Protein AF-A0A974H2A3-F1 (afdb_monomer)

Secondary structure (DSSP, 8-state):
--EEEEE--------HHHHHHSTTHHHHS-EEEEEEEETTEEEEEEEE--TTEEEEEETTBSS-----S---TT-EEEEETHHHH-TT-S---TT---EEEEE-------------

Organism: Xenopus laevis (NCBI:txid8355)

Sequence (116 aa):
MSSIGCTYQELLSVSPHIAHWIPRLFCQNERVVLSGQWQFGFFSVTAVRATNVASIRIYGDQDLRTNCSRHMKGKYHDYSYTDQYGPEGLTLAKGQPLGEFNFGTKVKLAQGLSLR

Structure (mmCIF, N/CA/C/O backbone):
data_AF-A0A974H2A3-F1
#
_entry.id   AF-A0A974H2A3-F1
#
loop_
_atom_site.group_PDB
_atom_site.id
_atom_site.type_symbol
_atom_site.label_atom_id
_atom_site.label_alt_id
_atom_site.label_comp_id
_atom_site.label_asym_id
_atom_site.label_entity_id
_atom_site.label_seq_id
_atom_site.pdbx_PDB_ins_code
_atom_site.Cartn_x
_atom_site.Cartn_y
_atom_site.Cartn_z
_atom_site.occupancy
_atom_site.B_iso_or_equiv
_atom_site.auth_seq_id
_atom_site.auth_comp_id
_atom_site.auth_asym_id
_atom_site.auth_atom_id
_atom_site.pdbx_PDB_model_num
ATOM 1 N N . MET A 1 1 ? -7.592 3.034 9.512 1.00 84.88 1 MET A N 1
ATOM 2 C CA . MET A 1 1 ? -6.305 2.884 8.792 1.00 84.88 1 MET A CA 1
ATOM 3 C C . MET A 1 1 ? -5.320 3.811 9.464 1.00 84.88 1 MET A C 1
ATOM 5 O O . MET A 1 1 ? -5.512 5.015 9.417 1.00 84.88 1 MET A O 1
ATOM 9 N N . SER A 1 2 ? -4.335 3.262 10.166 1.00 87.94 2 SER A N 1
ATOM 10 C CA . SER A 1 2 ? -3.469 4.024 11.069 1.00 87.94 2 SER A CA 1
ATOM 11 C C . SER A 1 2 ? -2.222 4.567 10.387 1.00 87.94 2 SER A C 1
ATOM 13 O O . SER A 1 2 ? -1.753 5.628 10.770 1.00 87.94 2 SER A O 1
ATOM 15 N N . SER A 1 3 ? -1.687 3.873 9.382 1.00 90.75 3 SER A N 1
ATOM 16 C CA . SER A 1 3 ? -0.456 4.297 8.712 1.00 90.75 3 SER A CA 1
ATOM 17 C C . SER A 1 3 ? -0.343 3.773 7.286 1.00 90.75 3 SER A C 1
ATOM 19 O O . SER A 1 3 ? -0.982 2.781 6.911 1.00 90.75 3 SER A O 1
ATOM 21 N N . ILE A 1 4 ? 0.498 4.451 6.510 1.00 90.44 4 ILE A N 1
ATOM 22 C CA . ILE A 1 4 ? 0.908 4.083 5.162 1.00 90.44 4 ILE A CA 1
ATOM 23 C C . ILE A 1 4 ? 2.431 4.142 5.043 1.00 90.44 4 ILE A C 1
ATOM 25 O O . ILE A 1 4 ? 3.073 5.091 5.477 1.00 90.44 4 ILE A O 1
ATOM 29 N N . GLY A 1 5 ? 3.008 3.130 4.407 1.00 89.31 5 GLY A N 1
ATOM 30 C CA . GLY A 1 5 ? 4.415 3.081 4.041 1.00 89.31 5 GLY A CA 1
ATOM 31 C C . GLY A 1 5 ? 4.567 2.820 2.548 1.00 89.31 5 GLY A C 1
ATOM 32 O O . GLY A 1 5 ? 3.877 1.975 1.996 1.00 89.31 5 GLY A O 1
ATOM 33 N N . CYS A 1 6 ? 5.490 3.484 1.868 1.00 85.12 6 CYS A N 1
ATOM 34 C CA . CYS A 1 6 ? 5.844 3.209 0.484 1.00 85.12 6 CYS A CA 1
ATOM 35 C C . CYS A 1 6 ? 7.356 3.186 0.326 1.00 85.12 6 CYS A C 1
ATOM 37 O O . CYS A 1 6 ? 8.049 4.145 0.668 1.00 85.12 6 CYS A O 1
ATOM 39 N N . THR A 1 7 ? 7.874 2.098 -0.235 1.00 83.75 7 THR A N 1
ATOM 40 C CA . THR A 1 7 ? 9.300 1.954 -0.537 1.00 83.75 7 THR A CA 1
ATOM 41 C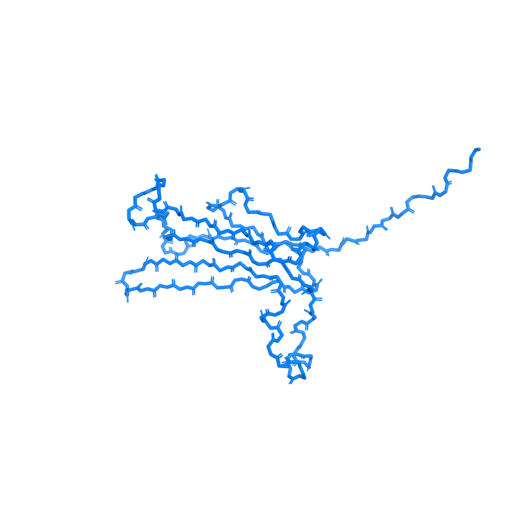 C . THR A 1 7 ? 9.526 2.102 -2.030 1.00 83.75 7 THR A C 1
ATOM 43 O O . THR A 1 7 ? 8.883 1.401 -2.810 1.00 83.75 7 THR A O 1
ATOM 46 N N . TYR A 1 8 ? 10.476 2.944 -2.431 1.00 75.56 8 TYR A N 1
ATOM 47 C CA . TYR A 1 8 ? 10.836 3.126 -3.837 1.00 75.56 8 TYR A CA 1
ATOM 48 C C . TYR A 1 8 ? 11.947 2.148 -4.223 1.00 75.56 8 TYR A C 1
ATOM 50 O O . TYR A 1 8 ? 13.043 2.192 -3.662 1.00 75.56 8 TYR A O 1
ATOM 58 N N . GLN A 1 9 ? 11.656 1.240 -5.153 1.00 71.69 9 GLN A N 1
ATOM 59 C CA . GLN A 1 9 ? 12.581 0.198 -5.601 1.00 71.69 9 GLN A CA 1
ATOM 60 C C . GLN A 1 9 ? 12.416 -0.066 -7.107 1.00 71.69 9 GLN A C 1
ATOM 62 O O . GLN A 1 9 ? 11.498 0.461 -7.739 1.00 71.69 9 GLN A O 1
ATOM 67 N N . GLU A 1 10 ? 13.318 -0.861 -7.687 1.00 68.31 10 GLU A N 1
ATOM 68 C CA . GLU A 1 10 ? 13.254 -1.245 -9.100 1.00 68.31 10 GLU A CA 1
ATOM 69 C C . GLU A 1 10 ? 12.058 -2.150 -9.400 1.00 68.31 10 GLU A C 1
ATOM 71 O O . GLU A 1 10 ? 11.588 -2.896 -8.551 1.00 68.31 10 GLU A O 1
ATOM 76 N N . LEU A 1 11 ? 11.533 -2.066 -10.622 1.00 66.75 11 LEU A N 1
ATOM 77 C CA . LEU A 1 11 ? 10.378 -2.859 -11.029 1.00 66.75 11 LEU A CA 1
ATOM 78 C C . LEU A 1 11 ? 10.842 -4.117 -11.738 1.00 66.75 11 LEU A C 1
ATOM 80 O O . LEU A 1 11 ? 11.284 -4.071 -12.886 1.00 66.75 11 LEU A O 1
ATOM 84 N N . LEU A 1 12 ? 10.652 -5.247 -11.080 1.00 63.59 12 LEU A N 1
ATOM 85 C CA . LEU A 1 12 ? 10.795 -6.554 -11.688 1.00 63.59 12 LEU A CA 1
ATOM 86 C C . LEU A 1 12 ? 9.421 -7.088 -12.111 1.00 63.59 12 LEU A C 1
ATOM 88 O O . LEU A 1 12 ? 8.382 -6.790 -11.511 1.00 63.59 12 LEU A O 1
ATOM 92 N N . SER A 1 13 ? 9.407 -7.875 -13.185 1.00 63.19 13 SER A N 1
ATOM 93 C CA . SER A 1 13 ? 8.178 -8.479 -13.699 1.00 63.19 13 SER A CA 1
ATOM 94 C C . SER A 1 13 ? 7.655 -9.553 -12.757 1.00 63.19 13 SER A C 1
ATOM 96 O O . SER A 1 13 ? 8.380 -10.468 -12.384 1.00 63.19 13 SER A O 1
ATOM 98 N N . VAL A 1 14 ? 6.366 -9.467 -12.429 1.00 61.69 14 VAL A N 1
ATOM 99 C CA . VAL A 1 14 ? 5.652 -10.424 -11.567 1.00 61.69 14 VAL A CA 1
ATOM 100 C C . VAL A 1 14 ? 5.033 -11.587 -12.344 1.00 61.69 14 VAL A C 1
ATOM 102 O O . VAL A 1 14 ? 4.136 -12.253 -11.833 1.00 61.69 14 VAL A O 1
ATOM 105 N N . SER A 1 15 ? 5.471 -11.841 -13.586 1.00 69.31 15 SER A N 1
ATOM 106 C CA . SER A 1 15 ? 4.983 -13.008 -14.334 1.00 69.31 15 SER A CA 1
ATOM 107 C C . SER A 1 15 ? 5.212 -14.296 -13.518 1.00 69.31 15 SER A C 1
ATOM 109 O O . SER A 1 15 ? 6.270 -14.411 -12.892 1.00 69.31 15 SER A O 1
ATOM 111 N N . PRO A 1 16 ? 4.278 -15.269 -13.520 1.00 64.62 16 PRO A N 1
ATOM 112 C CA . PRO A 1 16 ? 4.376 -16.469 -12.681 1.00 64.62 16 PRO A CA 1
ATOM 113 C C . PRO A 1 16 ? 5.698 -17.228 -12.848 1.00 64.62 16 PRO A C 1
ATOM 115 O O . PRO A 1 16 ? 6.258 -17.725 -11.875 1.00 64.62 16 PRO A O 1
ATOM 118 N N . HIS A 1 17 ? 6.235 -17.244 -14.072 1.00 65.19 17 HIS A N 1
ATOM 119 C CA . HIS A 1 17 ? 7.545 -17.814 -14.363 1.00 65.19 17 HIS A CA 1
ATOM 120 C C . HIS A 1 17 ? 8.662 -17.059 -13.625 1.00 65.19 17 HIS A C 1
ATOM 122 O O . HIS A 1 17 ? 9.418 -17.673 -12.887 1.00 65.19 17 HIS A O 1
ATOM 128 N N . ILE A 1 18 ? 8.741 -15.730 -13.735 1.00 62.88 18 ILE A N 1
ATOM 129 C CA . ILE A 1 18 ? 9.790 -14.922 -13.078 1.00 62.88 18 ILE A CA 1
ATOM 130 C C . ILE A 1 18 ? 9.650 -14.933 -11.546 1.00 62.88 18 ILE A C 1
ATOM 132 O O . ILE A 1 18 ? 10.654 -14.999 -10.837 1.00 62.88 18 ILE A O 1
ATOM 136 N N . ALA A 1 19 ? 8.418 -14.938 -11.028 1.00 64.50 19 ALA A N 1
ATOM 137 C CA . ALA A 1 19 ? 8.137 -15.014 -9.594 1.00 64.50 19 ALA A CA 1
ATOM 138 C C . ALA A 1 19 ? 8.648 -16.308 -8.939 1.00 64.50 19 ALA A C 1
ATOM 140 O O . ALA A 1 19 ? 8.977 -16.294 -7.755 1.00 64.50 19 ALA A O 1
ATOM 141 N N . HIS A 1 20 ? 8.754 -17.401 -9.702 1.00 64.94 20 HIS A N 1
ATOM 142 C CA . HIS A 1 20 ? 9.322 -18.661 -9.223 1.00 64.94 20 HIS A CA 1
ATOM 143 C C . HIS A 1 20 ? 10.859 -18.638 -9.161 1.00 64.94 20 HIS A C 1
ATOM 145 O O . HIS A 1 20 ? 11.451 -19.275 -8.295 1.00 64.94 20 HIS A O 1
ATOM 151 N N . TRP A 1 21 ? 11.506 -17.888 -10.059 1.00 62.09 21 TRP A N 1
ATOM 152 C CA . TRP A 1 21 ? 12.966 -17.866 -10.201 1.00 62.09 21 TRP A CA 1
ATOM 153 C C . TRP A 1 21 ? 13.668 -16.803 -9.349 1.00 62.09 21 TRP A C 1
ATOM 155 O O . TRP A 1 21 ? 14.842 -16.971 -9.025 1.00 62.09 21 TRP A O 1
ATOM 165 N N . ILE A 1 22 ? 12.981 -15.719 -8.974 1.00 63.69 22 ILE A N 1
ATOM 166 C CA . ILE A 1 22 ? 13.568 -14.629 -8.182 1.00 63.69 22 ILE A CA 1
ATOM 167 C C . ILE A 1 22 ? 13.053 -14.699 -6.735 1.00 63.69 22 ILE A C 1
ATOM 169 O O . ILE A 1 22 ? 11.954 -14.213 -6.442 1.00 63.69 22 ILE A O 1
ATOM 173 N N . PRO A 1 23 ? 13.834 -15.253 -5.788 1.00 58.03 23 PRO A N 1
ATOM 174 C CA . PRO A 1 23 ? 13.467 -15.200 -4.383 1.00 58.03 23 PRO A CA 1
ATOM 175 C C . PRO A 1 23 ? 13.345 -13.741 -3.921 1.00 58.03 23 PRO A C 1
ATOM 177 O O . PRO A 1 23 ? 14.224 -12.917 -4.169 1.00 58.03 23 PRO A O 1
ATOM 180 N N . ARG A 1 24 ? 12.254 -13.428 -3.207 1.00 60.19 24 ARG A N 1
ATOM 181 C CA . ARG A 1 24 ? 11.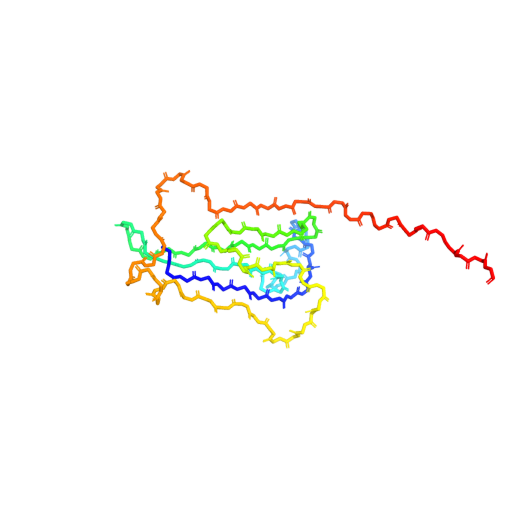921 -12.084 -2.684 1.00 60.19 24 ARG A CA 1
ATOM 182 C C . ARG A 1 24 ? 11.588 -11.026 -3.746 1.00 60.19 24 ARG A C 1
ATOM 184 O O . ARG A 1 24 ? 11.688 -9.838 -3.450 1.00 60.19 24 ARG A O 1
ATOM 191 N N . LEU A 1 25 ? 11.124 -11.429 -4.932 1.00 58.34 25 LEU A N 1
ATOM 192 C CA . LEU A 1 25 ? 10.663 -10.525 -5.997 1.00 58.34 25 LEU A CA 1
ATOM 193 C C . LEU A 1 25 ? 9.738 -9.398 -5.487 1.00 58.34 25 LEU A C 1
ATOM 195 O O . LEU A 1 25 ? 9.962 -8.223 -5.759 1.00 58.34 25 LEU A O 1
ATOM 199 N N . PHE A 1 26 ? 8.745 -9.739 -4.661 1.00 59.31 26 PHE A N 1
ATOM 200 C CA . PHE A 1 26 ? 7.798 -8.767 -4.096 1.00 59.31 26 PHE A CA 1
ATOM 201 C C . PHE A 1 26 ? 8.426 -7.793 -3.084 1.00 59.31 26 PHE A C 1
ATOM 203 O O . PHE A 1 26 ? 7.880 -6.721 -2.839 1.00 59.31 26 PHE A O 1
ATOM 210 N N . CYS A 1 27 ? 9.572 -8.146 -2.497 1.00 60.22 27 CYS A N 1
ATOM 211 C CA . CYS A 1 27 ? 10.318 -7.278 -1.584 1.00 60.22 27 CYS A CA 1
ATOM 212 C C . CYS A 1 27 ? 11.281 -6.334 -2.315 1.00 60.22 27 CYS A C 1
ATOM 214 O O . CYS A 1 27 ? 11.853 -5.457 -1.662 1.00 60.22 27 CYS A O 1
ATOM 216 N N . GLN A 1 28 ? 11.505 -6.570 -3.612 1.00 65.31 28 GLN A N 1
ATOM 217 C CA . GLN A 1 28 ? 12.362 -5.762 -4.477 1.00 65.31 28 GLN A CA 1
ATOM 218 C C . GLN A 1 28 ? 11.576 -4.790 -5.354 1.00 65.31 28 GLN A C 1
ATOM 220 O O . GLN A 1 28 ? 12.178 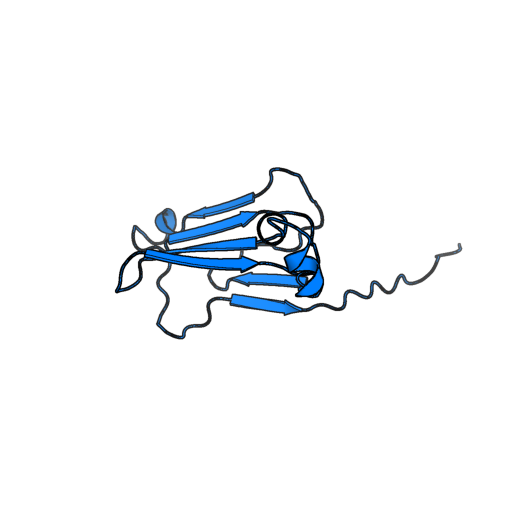-3.855 -5.865 1.00 65.31 28 GLN A O 1
ATOM 225 N N . ASN A 1 29 ? 10.263 -4.985 -5.495 1.00 74.06 29 ASN A N 1
ATOM 226 C CA . ASN A 1 29 ? 9.395 -4.062 -6.207 1.00 74.06 29 ASN A CA 1
ATOM 227 C C . ASN A 1 29 ? 8.900 -2.933 -5.303 1.00 74.06 29 ASN A C 1
ATOM 229 O O . ASN A 1 29 ? 8.607 -3.127 -4.119 1.00 74.06 29 ASN A O 1
ATOM 233 N N . GLU A 1 30 ? 8.707 -1.760 -5.909 1.00 81.38 30 GLU A N 1
ATOM 234 C CA . GLU A 1 30 ? 7.973 -0.666 -5.283 1.00 81.38 30 GLU A CA 1
ATOM 235 C C . GLU A 1 30 ? 6.629 -1.172 -4.740 1.00 81.38 30 GLU A C 1
ATOM 237 O O . GLU A 1 30 ? 5.849 -1.806 -5.455 1.00 81.38 30 GLU A O 1
ATOM 242 N N . ARG A 1 31 ? 6.361 -0.907 -3.462 1.00 86.00 31 ARG A N 1
ATOM 243 C CA . ARG A 1 31 ? 5.145 -1.355 -2.780 1.00 86.00 31 ARG A CA 1
ATOM 244 C C . ARG A 1 31 ? 4.649 -0.293 -1.822 1.00 86.00 31 ARG A C 1
ATOM 246 O O . ARG A 1 31 ? 5.453 0.421 -1.224 1.00 86.00 31 ARG A O 1
ATOM 253 N N . VAL A 1 32 ? 3.337 -0.264 -1.654 1.00 88.94 32 VAL A N 1
ATOM 254 C CA . VAL A 1 32 ? 2.615 0.547 -0.682 1.00 88.94 32 VAL A CA 1
ATOM 255 C C . VAL A 1 32 ? 1.995 -0.401 0.337 1.00 88.94 32 VAL A C 1
ATOM 257 O O . VAL A 1 32 ? 1.250 -1.306 -0.029 1.00 88.94 32 VAL A O 1
ATOM 260 N N . VAL A 1 33 ? 2.323 -0.218 1.605 1.00 90.94 33 VAL A N 1
ATOM 261 C CA . VAL A 1 33 ? 1.814 -0.972 2.745 1.00 90.94 33 VAL A CA 1
ATOM 262 C C . VAL A 1 33 ? 0.863 -0.069 3.508 1.00 90.94 33 VAL A C 1
ATOM 264 O O . VAL A 1 33 ? 1.225 1.036 3.888 1.00 90.94 33 VAL A O 1
ATOM 267 N N . LEU A 1 34 ? -0.346 -0.552 3.741 1.00 91.12 34 LEU A N 1
ATOM 268 C CA . LEU A 1 34 ? -1.341 0.075 4.593 1.00 91.12 34 LEU A CA 1
ATOM 269 C C . LEU A 1 34 ? -1.508 -0.790 5.830 1.00 91.12 34 LEU A C 1
ATOM 271 O O . LEU A 1 34 ? -1.578 -2.018 5.723 1.00 91.12 34 LEU A O 1
ATOM 275 N N . SER A 1 35 ? -1.607 -0.161 6.991 1.00 92.25 35 SER A N 1
ATOM 276 C CA . SER A 1 35 ? -1.851 -0.848 8.258 1.00 92.25 35 SER A CA 1
ATOM 277 C C . SER A 1 35 ? -2.923 -0.148 9.074 1.00 92.25 35 SER A C 1
ATOM 279 O O . SER A 1 35 ? -3.148 1.058 8.949 1.00 92.25 35 SER A O 1
ATOM 281 N N . GLY A 1 36 ? -3.619 -0.917 9.907 1.00 90.56 36 GLY A N 1
ATOM 282 C CA . GLY A 1 36 ? -4.610 -0.384 10.829 1.00 90.56 36 GLY A CA 1
ATOM 283 C C . GLY A 1 36 ? -5.324 -1.454 11.637 1.00 90.56 36 GLY A C 1
ATOM 284 O O . GLY A 1 36 ? -4.929 -2.618 11.658 1.00 90.56 36 GLY A O 1
ATOM 285 N N . GLN A 1 37 ? -6.398 -1.032 12.298 1.00 89.69 37 GLN A N 1
ATOM 286 C CA . GLN A 1 37 ? -7.311 -1.904 13.027 1.00 89.69 37 GLN A CA 1
ATOM 287 C C . GLN A 1 37 ? -8.629 -2.053 12.266 1.00 89.69 37 GLN A C 1
ATOM 289 O O . GLN A 1 37 ? -9.121 -1.111 11.643 1.00 89.69 37 GLN A O 1
ATOM 294 N N . TRP A 1 38 ? -9.174 -3.260 12.308 1.00 84.94 38 TRP A N 1
ATOM 295 C CA . TRP A 1 38 ? -10.491 -3.643 11.819 1.00 84.94 38 TRP A CA 1
ATOM 296 C C . TRP A 1 38 ? -11.292 -4.248 12.983 1.00 84.94 38 TRP A C 1
ATOM 298 O O . TRP A 1 38 ? -10.734 -4.529 14.042 1.00 84.94 38 TRP A O 1
ATOM 308 N N . GLN A 1 39 ? -12.590 -4.515 12.800 1.00 84.56 39 GLN A N 1
ATOM 309 C CA . GLN A 1 39 ? -13.455 -5.076 13.858 1.00 84.56 39 GLN A CA 1
ATOM 310 C C . GLN A 1 39 ? -12.956 -6.415 14.449 1.00 84.56 39 GLN A C 1
ATOM 312 O O . GLN A 1 39 ? -13.411 -6.819 15.512 1.00 84.56 39 GLN A O 1
ATOM 317 N N . PHE A 1 40 ? -12.055 -7.119 13.755 1.00 88.38 40 PHE A N 1
ATOM 318 C CA . PHE A 1 40 ? -11.476 -8.402 14.178 1.00 88.38 40 PHE A CA 1
ATOM 319 C C . PHE A 1 40 ? -9.997 -8.291 14.588 1.00 88.38 40 PHE A C 1
ATOM 321 O O . PHE A 1 40 ? -9.312 -9.305 14.698 1.00 88.38 40 PHE A O 1
ATOM 328 N N . GLY A 1 41 ? -9.497 -7.071 14.798 1.00 89.56 41 GLY A N 1
ATOM 329 C CA . GLY A 1 41 ? -8.105 -6.791 15.142 1.00 89.56 41 GLY A CA 1
ATOM 330 C C . GLY A 1 41 ? -7.306 -6.212 13.978 1.00 89.56 41 GLY A C 1
ATOM 331 O O . GLY A 1 41 ? -7.850 -5.571 13.078 1.00 89.56 41 GLY A O 1
ATOM 332 N N . PHE A 1 42 ? -5.992 -6.418 14.008 1.00 90.56 42 PHE A N 1
ATOM 333 C CA . PHE A 1 42 ? -5.063 -5.808 13.061 1.00 90.56 42 PHE A CA 1
ATOM 334 C C . PHE A 1 42 ? -5.301 -6.264 11.616 1.00 90.56 42 PHE A C 1
ATOM 336 O O . PHE A 1 42 ? -5.502 -7.448 11.345 1.00 90.56 42 PHE A O 1
ATOM 343 N N . PHE A 1 43 ? -5.180 -5.327 10.677 1.00 89.12 43 PHE A N 1
ATOM 344 C CA . PHE A 1 43 ? -5.095 -5.626 9.255 1.00 89.12 43 PHE A CA 1
ATOM 345 C C . PHE A 1 43 ? -3.883 -4.938 8.624 1.00 89.12 43 PHE A C 1
ATOM 347 O O . PHE A 1 43 ? -3.496 -3.829 9.003 1.00 89.12 43 PHE A O 1
ATOM 354 N N . SER A 1 44 ? -3.322 -5.578 7.598 1.00 90.75 44 SER A N 1
ATOM 355 C CA . SER A 1 44 ? -2.378 -4.943 6.688 1.00 90.75 44 SER A CA 1
ATOM 356 C C . SER A 1 44 ? -2.672 -5.346 5.253 1.00 90.75 44 SER A C 1
ATOM 358 O O . SER A 1 44 ? -2.925 -6.513 4.958 1.0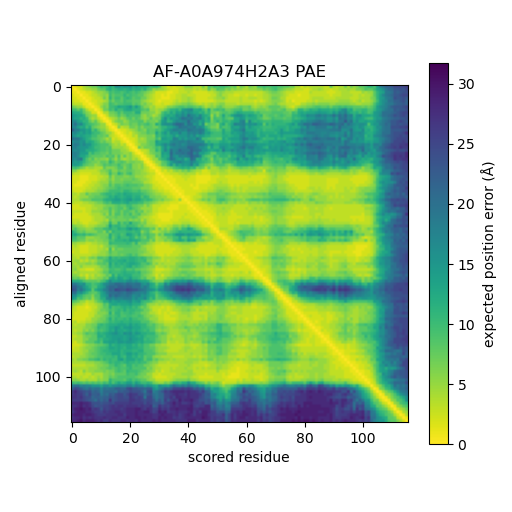0 90.75 44 SER A O 1
ATOM 360 N N . VAL A 1 45 ? -2.644 -4.361 4.363 1.00 89.25 45 VAL A N 1
ATOM 361 C CA . VAL A 1 45 ? -2.824 -4.547 2.926 1.00 89.25 45 VAL A CA 1
ATOM 362 C C . VAL A 1 45 ? -1.576 -4.028 2.239 1.00 89.25 45 VAL A C 1
ATOM 364 O O . VAL A 1 45 ? -1.172 -2.892 2.460 1.00 89.25 45 VAL A O 1
ATOM 367 N N . THR A 1 46 ? -0.962 -4.853 1.396 1.00 89.50 46 THR A N 1
ATOM 368 C CA . THR A 1 46 ? 0.211 -4.454 0.614 1.00 89.50 46 THR A CA 1
ATOM 369 C C . THR A 1 46 ? -0.132 -4.453 -0.869 1.00 89.50 46 THR A C 1
ATOM 371 O O . THR A 1 46 ? -0.433 -5.495 -1.445 1.00 89.50 46 THR A O 1
ATOM 374 N N . ALA A 1 47 ? -0.055 -3.282 -1.492 1.00 87.00 47 ALA A N 1
ATOM 375 C CA . ALA A 1 47 ? -0.147 -3.104 -2.931 1.00 87.00 47 ALA A CA 1
ATOM 376 C C . ALA A 1 47 ? 1.267 -3.096 -3.522 1.00 87.00 47 ALA A C 1
ATOM 378 O O . ALA A 1 47 ? 2.055 -2.193 -3.247 1.00 87.00 47 ALA A O 1
ATOM 379 N N . VAL A 1 48 ? 1.602 -4.100 -4.330 1.00 84.12 48 VAL A N 1
ATOM 380 C CA . VAL A 1 48 ? 2.912 -4.200 -4.991 1.00 84.12 48 VAL A CA 1
ATOM 381 C C . VAL A 1 48 ? 2.784 -3.756 -6.439 1.00 84.12 48 VAL A C 1
ATOM 383 O O . VAL A 1 48 ? 1.863 -4.158 -7.150 1.00 84.12 48 VAL A O 1
ATOM 386 N N . ARG A 1 49 ? 3.722 -2.930 -6.891 1.00 79.44 49 ARG A N 1
ATOM 387 C CA . ARG A 1 49 ? 3.788 -2.476 -8.272 1.00 79.44 49 ARG A CA 1
ATOM 388 C C . ARG A 1 49 ? 4.457 -3.535 -9.152 1.00 79.44 49 ARG A C 1
ATOM 390 O O . ARG A 1 49 ? 5.363 -4.253 -8.731 1.00 79.44 49 ARG A O 1
ATOM 397 N N . ALA A 1 50 ? 4.012 -3.612 -10.399 1.00 75.75 50 ALA A N 1
ATOM 398 C CA . ALA A 1 50 ? 4.530 -4.520 -11.417 1.00 75.75 50 ALA A CA 1
ATOM 399 C C . ALA A 1 50 ? 4.870 -3.761 -12.707 1.00 75.75 50 ALA A C 1
ATOM 401 O O . ALA A 1 50 ? 4.473 -2.608 -12.870 1.00 75.75 50 ALA A O 1
ATOM 402 N N . THR A 1 51 ? 5.555 -4.417 -13.649 1.00 66.25 51 THR A N 1
ATOM 403 C CA . THR A 1 51 ? 6.047 -3.820 -14.909 1.00 66.25 51 THR A CA 1
ATOM 404 C C . THR A 1 51 ? 4.979 -3.075 -15.722 1.00 66.25 51 THR A C 1
ATOM 406 O O . THR A 1 51 ? 5.284 -2.043 -16.306 1.00 66.25 51 THR A O 1
ATOM 409 N N . ASN A 1 52 ? 3.722 -3.530 -15.710 1.00 70.62 52 ASN A N 1
ATOM 410 C CA . ASN A 1 52 ? 2.624 -2.900 -16.463 1.00 70.62 52 ASN A CA 1
ATOM 411 C C . ASN A 1 52 ? 1.785 -1.910 -15.631 1.00 70.62 52 ASN A C 1
ATOM 413 O O . ASN A 1 52 ? 0.844 -1.303 -16.144 1.00 70.62 52 ASN A O 1
ATOM 417 N N . VAL A 1 53 ? 2.115 -1.734 -14.349 1.00 74.31 53 VAL A N 1
ATOM 418 C CA . VAL A 1 53 ? 1.452 -0.781 -13.456 1.00 74.31 53 VAL A CA 1
ATOM 419 C C . VAL A 1 53 ? 2.268 0.507 -13.450 1.00 74.31 53 VAL A C 1
ATOM 421 O O . VAL A 1 53 ? 3.418 0.544 -13.006 1.00 74.31 53 VAL A O 1
ATOM 424 N N . ALA A 1 54 ? 1.682 1.589 -13.950 1.00 77.19 54 ALA A N 1
ATOM 425 C CA . ALA A 1 54 ? 2.337 2.885 -14.008 1.00 77.19 54 ALA A CA 1
ATOM 426 C C . ALA A 1 54 ? 2.344 3.602 -12.659 1.00 77.19 54 ALA A C 1
ATOM 428 O O . ALA A 1 54 ? 3.335 4.264 -12.379 1.00 77.19 54 ALA A O 1
ATOM 429 N N . SER A 1 55 ? 1.303 3.480 -11.836 1.00 83.44 55 SER A N 1
ATOM 430 C CA . SER A 1 55 ? 1.275 4.029 -10.474 1.00 83.44 55 SER A CA 1
ATOM 431 C C . SER A 1 55 ? 0.192 3.372 -9.613 1.00 83.44 55 SER A C 1
ATOM 433 O O . SER A 1 55 ? -0.764 2.784 -10.114 1.00 83.44 55 SER A O 1
ATOM 435 N N . ILE A 1 56 ? 0.359 3.475 -8.299 1.00 87.44 56 ILE A N 1
ATOM 436 C CA . ILE A 1 56 ? -0.618 3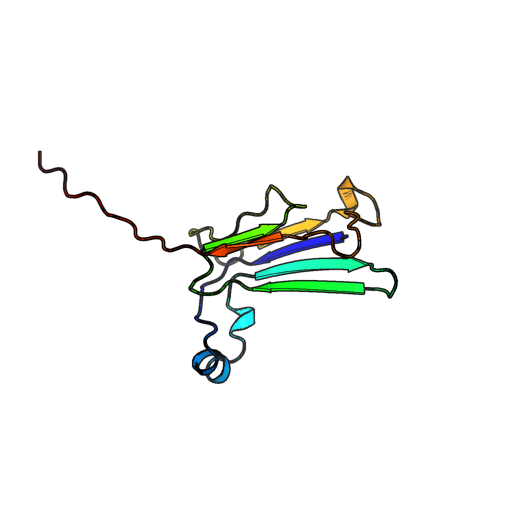.137 -7.262 1.00 87.44 56 ILE A CA 1
ATOM 437 C C . ILE A 1 56 ? -1.099 4.453 -6.650 1.00 87.44 56 ILE A C 1
ATOM 439 O O . ILE A 1 56 ? -0.272 5.303 -6.305 1.00 87.44 56 ILE A O 1
ATOM 443 N N . ARG A 1 57 ? -2.415 4.613 -6.512 1.00 88.38 57 ARG A N 1
ATOM 444 C CA . ARG A 1 57 ? -3.034 5.759 -5.839 1.00 88.38 57 ARG A CA 1
ATOM 445 C C . ARG A 1 57 ? -3.872 5.263 -4.669 1.00 88.38 57 ARG A C 1
ATOM 447 O O . ARG A 1 57 ? -4.699 4.378 -4.859 1.00 88.38 57 ARG A O 1
ATOM 454 N N . ILE A 1 58 ? -3.677 5.848 -3.491 1.00 90.62 58 ILE A N 1
ATOM 455 C CA . ILE A 1 58 ? -4.493 5.597 -2.299 1.00 90.62 58 ILE A CA 1
ATOM 456 C C . ILE A 1 58 ? -5.364 6.828 -2.078 1.00 90.62 58 ILE A C 1
ATOM 458 O O . ILE A 1 58 ? -4.857 7.940 -2.040 1.00 90.62 58 ILE A O 1
ATOM 462 N N . TYR A 1 59 ? -6.682 6.663 -1.980 1.00 88.75 59 TYR A N 1
ATOM 463 C CA . TYR A 1 59 ? -7.586 7.821 -1.916 1.00 88.75 59 TYR A CA 1
ATOM 464 C C . TYR A 1 59 ? -7.490 8.582 -0.591 1.00 88.75 59 TYR A C 1
ATOM 466 O O . TYR A 1 59 ? -7.753 9.781 -0.554 1.00 88.75 59 TYR A O 1
ATOM 474 N N . GLY A 1 60 ? -7.077 7.891 0.473 1.00 83.81 60 GLY A N 1
ATOM 475 C CA . GLY A 1 60 ? -6.792 8.483 1.780 1.00 83.81 60 GLY A CA 1
ATOM 476 C C . GLY A 1 60 ? -5.456 9.222 1.872 1.00 83.81 60 GLY A C 1
ATOM 477 O O . GLY A 1 60 ? -5.187 9.805 2.914 1.00 83.81 60 GLY A O 1
ATOM 478 N N . ASP A 1 61 ? -4.632 9.204 0.816 1.00 85.06 61 ASP A N 1
ATOM 479 C CA . ASP A 1 61 ? -3.318 9.848 0.805 1.00 85.06 61 ASP A CA 1
ATOM 480 C C . ASP A 1 61 ? -3.059 10.591 -0.507 1.00 85.06 61 ASP A C 1
ATOM 482 O O . ASP A 1 61 ? -2.781 9.990 -1.548 1.00 85.06 61 ASP A O 1
ATOM 486 N N . GLN A 1 62 ? -3.162 11.919 -0.469 1.00 82.75 62 GLN A N 1
ATOM 487 C CA . GLN A 1 62 ? -2.932 12.752 -1.653 1.00 82.75 62 GLN A CA 1
ATOM 488 C C . GLN A 1 62 ? -1.441 13.013 -1.913 1.00 82.75 62 GLN A C 1
ATOM 490 O O . GLN A 1 62 ? -1.068 13.346 -3.041 1.00 82.75 62 GLN A O 1
ATOM 495 N N . ASP A 1 63 ? -0.594 12.837 -0.898 1.00 84.44 63 ASP A N 1
ATOM 496 C CA . ASP A 1 63 ? 0.841 13.111 -0.961 1.00 84.44 63 ASP A CA 1
ATOM 497 C C . ASP A 1 63 ? 1.648 11.884 -1.402 1.00 84.44 63 ASP A C 1
ATOM 499 O O . ASP A 1 63 ? 2.798 12.004 -1.849 1.00 84.44 63 ASP A O 1
ATOM 503 N N . LEU A 1 64 ? 1.048 10.694 -1.337 1.00 84.75 64 LEU A N 1
ATOM 504 C CA . LEU A 1 64 ? 1.622 9.463 -1.852 1.00 84.75 64 LEU A CA 1
ATOM 505 C C . LEU A 1 64 ? 1.871 9.565 -3.362 1.00 84.75 64 LEU A C 1
ATOM 507 O O . LEU A 1 64 ? 0.960 9.585 -4.192 1.00 84.75 64 LEU A O 1
ATOM 511 N N . ARG A 1 65 ? 3.151 9.528 -3.738 1.00 81.44 65 ARG A N 1
ATOM 512 C CA . ARG A 1 65 ? 3.590 9.505 -5.135 1.00 81.44 65 ARG A CA 1
ATOM 513 C C . ARG A 1 65 ? 4.358 8.236 -5.431 1.00 81.44 65 ARG A C 1
ATOM 515 O O . ARG A 1 65 ? 5.512 8.113 -5.042 1.00 81.44 65 ARG A O 1
ATOM 522 N N . THR A 1 66 ? 3.754 7.341 -6.196 1.00 80.00 66 THR A N 1
ATOM 523 C CA . THR A 1 66 ? 4.435 6.157 -6.727 1.00 80.00 66 THR A CA 1
ATOM 524 C C . THR A 1 66 ? 5.047 6.426 -8.103 1.00 80.00 66 THR A C 1
ATOM 526 O O . THR A 1 66 ? 4.733 7.429 -8.747 1.00 80.00 66 THR A O 1
ATOM 529 N N . ASN A 1 67 ? 5.946 5.560 -8.575 1.00 74.88 67 ASN A N 1
ATOM 530 C CA . ASN A 1 67 ? 6.659 5.734 -9.850 1.00 74.88 67 ASN A CA 1
ATOM 531 C C . ASN A 1 67 ? 7.521 6.994 -9.942 1.00 74.88 67 ASN A C 1
ATOM 533 O O . ASN A 1 67 ? 7.713 7.590 -11.010 1.00 74.88 67 ASN A O 1
ATOM 537 N N . CYS A 1 68 ? 8.085 7.394 -8.811 1.00 67.62 68 CYS A N 1
ATOM 538 C CA . CYS A 1 68 ? 9.088 8.436 -8.780 1.00 67.62 68 CYS A CA 1
ATOM 539 C C . CYS A 1 68 ? 10.385 7.896 -9.409 1.00 67.62 68 CYS A C 1
ATOM 541 O O . CYS A 1 68 ? 11.165 7.223 -8.745 1.00 67.62 68 CYS A O 1
ATOM 543 N N . SER A 1 69 ? 10.638 8.216 -10.689 1.00 54.31 69 SER A N 1
ATOM 544 C CA . SER A 1 69 ? 11.840 7.766 -11.434 1.00 54.31 69 SER A CA 1
ATOM 545 C C . SER A 1 69 ? 13.178 8.138 -10.776 1.00 54.31 69 SER A C 1
ATOM 547 O O . SER A 1 69 ? 14.220 7.591 -11.125 1.00 54.31 69 SER A O 1
ATOM 549 N N . AR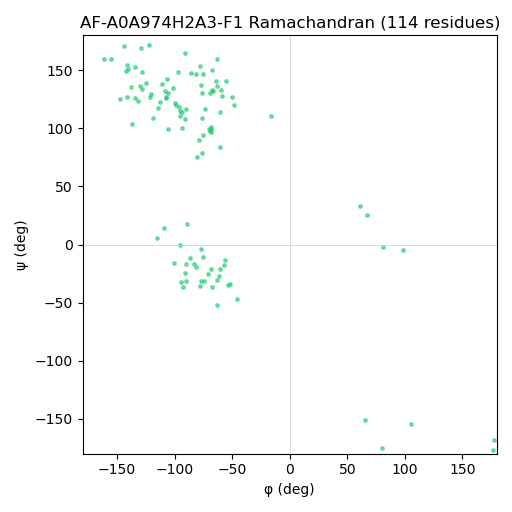G A 1 70 ? 13.162 9.039 -9.785 1.00 53.78 70 ARG A N 1
ATOM 550 C CA . ARG A 1 70 ? 14.286 9.251 -8.873 1.00 53.78 70 ARG A CA 1
ATOM 551 C C . ARG A 1 70 ? 14.322 8.122 -7.851 1.00 53.78 70 ARG A C 1
ATOM 553 O O . ARG A 1 70 ? 13.920 8.295 -6.702 1.00 53.78 70 ARG A O 1
ATOM 560 N N . HIS A 1 71 ? 14.852 6.987 -8.291 1.00 54.75 71 HIS A N 1
ATOM 561 C CA . HIS A 1 71 ? 15.350 5.925 -7.430 1.00 54.75 71 HIS A CA 1
ATOM 562 C C . HIS A 1 71 ? 16.488 6.494 -6.575 1.00 54.75 71 HIS A C 1
ATOM 564 O O . HIS A 1 71 ? 17.661 6.399 -6.919 1.00 54.75 71 HIS A O 1
ATOM 570 N N . MET A 1 72 ? 16.149 7.142 -5.464 1.00 56.91 72 MET A N 1
ATOM 571 C CA . MET A 1 72 ? 17.119 7.406 -4.411 1.00 56.91 72 MET A CA 1
ATOM 572 C C . MET A 1 72 ? 16.988 6.262 -3.424 1.00 56.91 72 MET A C 1
ATOM 574 O O . MET A 1 72 ? 16.038 6.204 -2.645 1.00 56.91 72 MET A O 1
ATOM 578 N N . LYS A 1 73 ? 17.912 5.308 -3.530 1.00 60.09 73 LYS A N 1
ATOM 579 C CA . LYS A 1 73 ? 18.027 4.169 -2.621 1.00 60.09 73 LYS A CA 1
ATOM 580 C C . LYS A 1 73 ? 17.977 4.696 -1.179 1.00 60.09 73 LYS A C 1
ATOM 582 O O . LYS A 1 73 ? 18.782 5.548 -0.819 1.00 60.09 73 LYS A O 1
ATOM 587 N N . GLY A 1 74 ? 16.998 4.246 -0.394 1.00 63.78 74 GLY A N 1
ATOM 588 C CA . GLY A 1 74 ? 16.781 4.713 0.982 1.00 63.78 74 GLY A CA 1
ATOM 589 C C . GLY A 1 74 ? 15.702 5.787 1.166 1.00 63.78 74 GLY A C 1
ATOM 590 O O . GLY A 1 74 ? 15.377 6.096 2.306 1.00 63.78 74 GLY A O 1
ATOM 591 N N . LYS A 1 75 ? 15.086 6.321 0.098 1.00 73.06 75 LYS A N 1
ATOM 592 C CA . LYS A 1 75 ? 13.838 7.083 0.247 1.00 73.06 75 LYS A CA 1
ATOM 593 C C .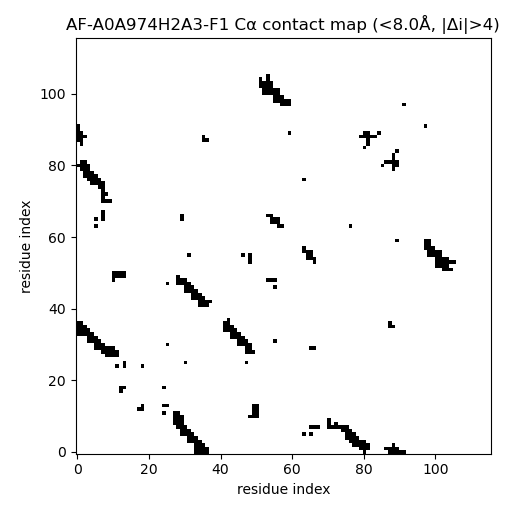 LYS A 1 75 ? 12.655 6.142 0.448 1.00 73.06 75 LYS A C 1
ATOM 595 O O . LYS A 1 75 ? 12.493 5.156 -0.270 1.00 73.06 75 LYS A O 1
ATOM 600 N N . TYR A 1 76 ? 11.799 6.515 1.382 1.00 81.00 76 TYR A N 1
ATOM 601 C CA . TYR A 1 76 ? 10.499 5.915 1.616 1.00 81.00 76 TYR A CA 1
ATOM 602 C C . TYR A 1 76 ? 9.510 7.031 1.967 1.00 81.00 76 TYR A C 1
ATOM 604 O O . TYR A 1 76 ? 9.914 8.118 2.382 1.00 81.00 76 TYR A O 1
ATOM 612 N N . HIS A 1 77 ? 8.230 6.794 1.718 1.00 84.88 77 HIS A N 1
ATOM 613 C CA . HIS A 1 77 ? 7.150 7.592 2.285 1.00 84.88 77 HIS A CA 1
ATOM 614 C C . HIS A 1 77 ? 6.635 6.790 3.474 1.00 84.88 77 HIS A C 1
ATOM 616 O O . HIS A 1 77 ? 6.244 5.649 3.282 1.00 84.88 77 HIS A O 1
ATOM 622 N N . ASP A 1 78 ? 6.679 7.335 4.678 1.00 89.12 78 ASP A N 1
ATOM 623 C CA . ASP A 1 78 ? 6.070 6.718 5.854 1.00 89.12 78 ASP A CA 1
ATOM 624 C C . ASP A 1 78 ? 5.260 7.796 6.548 1.00 89.12 78 ASP A C 1
ATOM 626 O O . ASP A 1 78 ? 5.774 8.887 6.809 1.00 89.12 78 ASP A O 1
ATOM 630 N N . TYR A 1 79 ? 3.980 7.517 6.732 1.00 89.75 79 TYR A N 1
ATOM 631 C CA . TYR A 1 79 ? 3.029 8.485 7.223 1.00 89.75 79 TYR A CA 1
ATOM 632 C C . TYR A 1 79 ? 2.045 7.827 8.183 1.00 89.75 79 TYR A C 1
ATOM 634 O O . TYR A 1 79 ? 1.410 6.815 7.868 1.00 89.75 79 TYR A O 1
ATOM 642 N N . SER A 1 80 ? 1.920 8.421 9.371 1.00 91.06 80 SER A N 1
ATOM 643 C CA . SER A 1 80 ? 0.951 8.007 10.377 1.00 91.06 80 SER A CA 1
ATOM 644 C C . SER A 1 80 ? -0.266 8.920 10.336 1.00 91.06 80 SER A C 1
ATOM 646 O O . SER A 1 80 ? -0.172 10.123 10.565 1.00 91.06 80 SER A O 1
ATOM 648 N N . TYR A 1 81 ? -1.436 8.332 10.112 1.00 88.31 81 TYR A N 1
ATOM 649 C CA . TYR A 1 81 ? -2.715 9.035 10.193 1.00 88.31 81 TYR A CA 1
ATOM 650 C C . TYR A 1 81 ? -3.142 9.293 11.639 1.00 88.31 81 TYR A C 1
ATOM 652 O O . TYR A 1 81 ? -4.087 10.047 11.863 1.00 88.31 81 TYR A O 1
ATOM 660 N N . THR A 1 82 ? -2.471 8.685 12.623 1.00 87.12 82 THR A N 1
ATOM 661 C CA . THR A 1 82 ? -2.844 8.833 14.036 1.00 87.12 82 THR A CA 1
ATOM 662 C C . THR A 1 82 ? -2.710 10.260 14.545 1.00 87.12 82 THR A C 1
ATOM 664 O O . THR A 1 82 ? -3.471 10.679 15.412 1.00 87.12 82 THR A O 1
ATOM 667 N N . ASP A 1 83 ? -1.768 11.014 13.981 1.00 84.19 83 ASP A N 1
ATOM 668 C CA . ASP A 1 83 ? -1.471 12.376 14.421 1.00 84.19 83 ASP A CA 1
ATOM 669 C C . ASP A 1 83 ? -2.550 13.362 13.957 1.00 84.19 83 ASP A C 1
ATOM 671 O O . ASP A 1 83 ? -2.844 14.335 14.646 1.00 84.19 83 ASP A O 1
ATOM 675 N N . GLN A 1 84 ? -3.171 13.095 12.804 1.00 83.94 84 GLN A N 1
ATOM 676 C CA . GLN A 1 84 ? -4.228 13.938 12.238 1.00 83.94 84 GLN A CA 1
ATOM 677 C C . GLN A 1 84 ? -5.637 13.495 12.637 1.00 83.94 84 GLN A C 1
ATOM 679 O O . GLN A 1 84 ? -6.510 14.338 12.830 1.00 83.94 84 GLN A O 1
ATOM 684 N N . TYR A 1 85 ? -5.872 12.186 12.748 1.00 84.44 85 TYR A N 1
ATOM 685 C CA . TYR A 1 85 ? -7.211 11.610 12.916 1.00 84.44 85 TYR A CA 1
ATOM 686 C C . TYR A 1 85 ? -7.408 10.906 14.268 1.00 84.44 85 TYR A C 1
ATOM 688 O O . TYR A 1 85 ? -8.454 10.309 14.512 1.00 84.44 85 TYR A O 1
ATOM 696 N N . GLY A 1 86 ? -6.425 10.987 15.169 1.00 85.31 86 GLY A N 1
ATOM 697 C CA . GLY A 1 86 ? -6.463 10.330 16.473 1.00 85.31 86 GLY A CA 1
ATOM 698 C C . GLY A 1 86 ? -6.108 8.838 16.408 1.00 85.31 86 GLY A C 1
ATOM 699 O O . GLY A 1 86 ? -5.747 8.319 15.352 1.00 85.31 86 GLY A O 1
ATOM 700 N N . PRO A 1 87 ? -6.207 8.105 17.530 1.00 82.62 87 PRO A N 1
ATOM 701 C CA . PRO A 1 87 ? -5.662 6.748 17.656 1.00 82.62 87 PRO A CA 1
ATOM 702 C C . PRO A 1 87 ? -6.260 5.722 16.676 1.00 82.62 87 PRO A C 1
ATOM 704 O O . PRO A 1 87 ? -5.620 4.712 16.388 1.00 82.62 87 PRO A O 1
ATOM 707 N N . GLU A 1 88 ? -7.453 5.973 16.131 1.00 80.81 88 GLU A N 1
ATOM 708 C CA . GLU A 1 88 ? -8.100 5.088 15.150 1.00 80.81 88 GLU A CA 1
ATOM 709 C C . GLU A 1 88 ? -7.610 5.307 13.700 1.00 80.81 88 GLU A C 1
ATOM 711 O O . GLU A 1 88 ? -7.759 4.436 12.829 1.00 80.81 88 GLU A O 1
ATOM 716 N N . GLY A 1 89 ? -6.955 6.444 13.440 1.00 87.31 89 GLY A N 1
ATOM 717 C CA . GLY A 1 89 ? -6.515 6.864 12.113 1.00 87.31 89 GLY A CA 1
ATOM 718 C C . GLY A 1 89 ? -7.685 7.142 11.161 1.00 87.31 89 GLY A C 1
ATOM 719 O O . GLY A 1 89 ? -8.777 7.519 11.571 1.00 87.31 89 GLY A O 1
ATOM 720 N N . LEU A 1 90 ? -7.469 6.946 9.859 1.00 86.50 90 LEU A N 1
ATOM 721 C CA . LEU A 1 90 ? -8.489 7.165 8.834 1.00 86.50 90 LEU A CA 1
ATOM 722 C C . LEU A 1 90 ? -9.554 6.052 8.849 1.00 86.50 90 LEU A C 1
ATOM 724 O O . LEU A 1 90 ? -9.251 4.893 8.541 1.00 86.50 90 LEU A O 1
ATOM 728 N N . THR A 1 91 ? -10.805 6.393 9.148 1.00 86.38 91 THR A N 1
ATOM 729 C CA . THR A 1 91 ? -11.932 5.446 9.141 1.00 86.38 91 THR A CA 1
ATOM 730 C C . THR A 1 91 ? -12.392 5.131 7.718 1.00 86.38 91 THR A C 1
ATOM 732 O O . THR A 1 91 ? -12.644 6.028 6.918 1.00 86.38 91 THR A O 1
ATOM 735 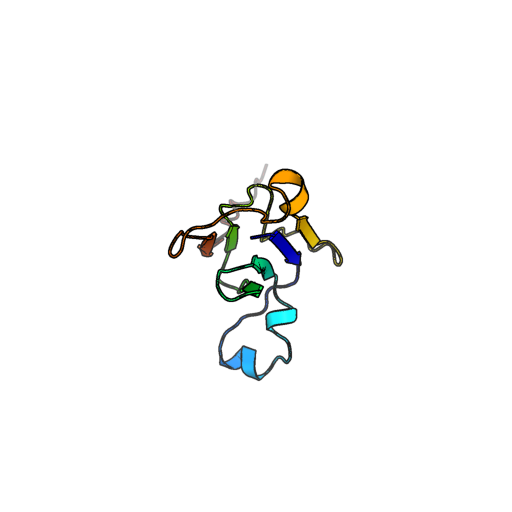N N . LEU A 1 92 ? -12.524 3.839 7.406 1.00 84.75 92 LEU A N 1
ATOM 736 C CA . LEU A 1 92 ? -12.974 3.339 6.106 1.00 84.75 92 LEU A CA 1
ATOM 737 C C . LEU A 1 92 ? -14.114 2.342 6.313 1.00 84.75 92 LEU A C 1
ATOM 739 O O . LEU A 1 92 ? -14.013 1.444 7.151 1.00 84.75 92 LEU A O 1
ATOM 743 N N . ALA A 1 93 ? -15.189 2.479 5.541 1.00 86.62 93 ALA A N 1
ATOM 744 C CA . ALA A 1 93 ? -16.311 1.550 5.596 1.00 86.62 93 ALA A CA 1
ATOM 745 C C . ALA A 1 93 ? -15.999 0.239 4.853 1.00 86.62 93 ALA A C 1
ATOM 747 O O . ALA A 1 93 ? -15.220 0.201 3.896 1.00 86.62 93 ALA A O 1
ATOM 748 N N . LYS A 1 94 ? -16.652 -0.859 5.255 1.00 85.56 94 LYS A N 1
ATOM 749 C CA . LYS A 1 94 ? -16.551 -2.135 4.529 1.00 85.56 94 LYS A CA 1
ATOM 750 C C . LYS A 1 94 ? -17.014 -1.943 3.082 1.00 85.56 94 LYS A C 1
ATOM 752 O O . LYS A 1 94 ? -18.121 -1.473 2.849 1.00 85.56 94 LYS A O 1
ATOM 757 N N . GLY A 1 95 ? -16.186 -2.352 2.123 1.00 85.25 95 GLY A N 1
ATOM 758 C CA . GLY A 1 95 ? -16.490 -2.216 0.694 1.00 85.25 95 GLY A CA 1
ATOM 759 C C . GLY A 1 95 ? -16.215 -0.824 0.121 1.00 85.25 95 GLY A C 1
ATOM 760 O O . GLY A 1 95 ? -16.358 -0.637 -1.085 1.00 85.25 95 GLY A O 1
ATOM 761 N N . GLN A 1 96 ? -15.777 0.135 0.943 1.00 87.81 96 GLN A N 1
ATOM 762 C CA . GLN A 1 96 ? -15.291 1.415 0.448 1.00 87.81 96 GLN A CA 1
ATOM 763 C C . GLN A 1 96 ? -13.994 1.196 -0.346 1.00 87.81 96 GLN A C 1
ATOM 765 O O . GLN A 1 96 ? -13.095 0.494 0.130 1.00 87.81 96 GLN A O 1
ATOM 770 N N . PRO A 1 97 ? -13.866 1.780 -1.549 1.00 85.81 97 PRO A N 1
ATOM 771 C CA . PRO A 1 97 ? -12.654 1.642 -2.333 1.00 85.81 97 PRO A CA 1
ATOM 772 C C . PRO A 1 97 ? -11.492 2.371 -1.646 1.00 85.81 97 PRO A C 1
ATOM 774 O O . PRO A 1 97 ? -11.623 3.508 -1.192 1.00 85.81 97 PRO A O 1
ATOM 777 N N . LEU A 1 98 ? -10.353 1.687 -1.560 1.00 88.56 98 LEU A N 1
ATOM 778 C CA . LEU A 1 98 ? -9.172 2.139 -0.817 1.00 88.56 98 LEU A CA 1
ATOM 779 C C . LEU A 1 98 ? -8.168 2.874 -1.718 1.00 88.56 98 LEU A C 1
ATOM 781 O O . LEU A 1 98 ? -7.474 3.804 -1.305 1.00 88.56 98 LEU A O 1
ATOM 785 N N . GLY A 1 99 ? -8.110 2.452 -2.974 1.00 88.19 99 GLY A N 1
ATOM 786 C CA . GLY A 1 99 ? -7.192 2.960 -3.969 1.00 88.19 99 GLY A CA 1
ATOM 787 C C . GLY A 1 99 ? -7.336 2.206 -5.282 1.00 88.19 99 GLY A C 1
ATOM 788 O O . GLY A 1 99 ? -8.174 1.315 -5.422 1.00 88.19 99 GLY A O 1
ATOM 789 N N . GLU A 1 100 ? -6.487 2.562 -6.233 1.00 89.44 100 GLU A N 1
ATOM 790 C CA . GLU A 1 100 ? -6.519 2.053 -7.599 1.00 89.44 100 GLU A CA 1
ATOM 791 C C . GLU A 1 100 ? -5.105 1.808 -8.135 1.00 89.44 100 GLU A C 1
ATOM 793 O O . GLU A 1 100 ? -4.133 2.481 -7.768 1.00 89.44 100 GLU A O 1
ATOM 798 N N . PHE A 1 101 ? -5.011 0.845 -9.052 1.00 87.75 101 PHE A N 1
ATOM 799 C CA . PHE A 1 101 ? -3.834 0.639 -9.880 1.00 87.75 101 PHE A CA 1
ATOM 800 C C . PHE A 1 101 ? -4.045 1.338 -11.215 1.00 87.75 101 PHE A C 1
ATOM 802 O O . PHE A 1 101 ? -4.931 0.981 -11.989 1.00 87.75 101 PHE A O 1
ATOM 809 N N . ASN A 1 102 ? -3.192 2.311 -11.501 1.00 84.56 102 ASN A N 1
ATOM 81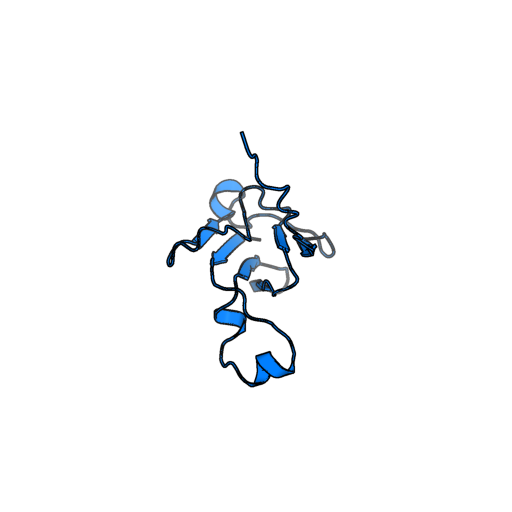0 C CA . ASN A 1 102 ? -3.158 2.974 -12.788 1.00 84.56 102 ASN A CA 1
ATOM 811 C C . ASN A 1 102 ? -2.177 2.224 -13.688 1.00 84.56 102 ASN A C 1
ATOM 813 O O . ASN A 1 102 ? -0.960 2.257 -13.483 1.00 84.56 102 ASN A O 1
ATOM 817 N N . PHE A 1 103 ? -2.706 1.513 -14.678 1.00 78.94 103 PHE A N 1
ATOM 818 C CA . PHE A 1 103 ? -1.913 0.881 -15.728 1.00 78.94 103 PHE A CA 1
ATOM 819 C C . PHE A 1 103 ? -1.443 1.947 -16.714 1.00 78.94 103 PHE A C 1
ATOM 821 O O . PHE A 1 103 ? -2.141 2.930 -16.954 1.00 78.94 103 PHE A O 1
ATOM 828 N N . GLY A 1 104 ? -0.257 1.783 -17.293 1.00 65.12 104 GLY A N 1
ATOM 829 C CA . GLY A 1 104 ? 0.203 2.745 -18.287 1.00 65.12 104 GLY A CA 1
ATOM 830 C C . GLY A 1 104 ? 1.057 2.125 -19.370 1.00 65.12 104 GLY A C 1
ATOM 831 O O . GLY A 1 104 ? 2.123 1.581 -19.106 1.00 65.12 104 GLY A O 1
ATOM 832 N N . THR A 1 105 ? 0.636 2.337 -20.610 1.00 47.00 105 THR A N 1
ATOM 833 C CA . THR A 1 105 ? 1.525 2.413 -21.764 1.00 47.00 105 THR A CA 1
ATOM 834 C C . THR A 1 105 ? 2.172 3.795 -21.764 1.00 47.00 105 THR A C 1
ATOM 836 O O . THR A 1 105 ? 1.644 4.738 -22.349 1.00 47.00 105 THR A O 1
ATOM 839 N N . LYS A 1 106 ? 3.325 3.968 -21.111 1.00 44.59 106 LYS A N 1
ATOM 840 C CA . LYS A 1 106 ? 4.159 5.142 -21.409 1.00 44.59 106 LYS A CA 1
ATOM 841 C C . LYS A 1 106 ? 4.961 4.860 -22.679 1.00 44.59 106 LYS A C 1
ATOM 843 O O . LYS A 1 106 ? 6.160 4.618 -22.607 1.00 44.59 106 LYS A O 1
ATOM 848 N N . VAL A 1 107 ? 4.316 4.917 -23.848 1.00 39.00 107 VAL A N 1
ATOM 849 C CA . VAL A 1 107 ? 5.057 5.217 -25.079 1.00 39.00 107 VAL A CA 1
ATOM 850 C C . VAL A 1 107 ? 5.491 6.672 -24.938 1.00 39.00 107 VAL A C 1
ATOM 852 O O . VAL A 1 107 ? 4.686 7.586 -25.095 1.00 39.00 107 VAL A O 1
ATOM 855 N N . LYS A 1 108 ? 6.753 6.914 -24.573 1.00 38.19 108 LYS A N 1
ATOM 856 C CA . LYS A 1 108 ? 7.347 8.227 -24.825 1.00 38.19 108 LYS A CA 1
ATOM 857 C C . LYS A 1 108 ? 7.488 8.335 -26.339 1.00 38.19 108 LYS A C 1
ATOM 859 O O . LYS A 1 108 ? 8.418 7.768 -26.903 1.00 38.19 108 LYS A O 1
ATOM 864 N N . LEU A 1 109 ? 6.563 9.028 -26.997 1.00 32.53 109 LEU A N 1
ATOM 865 C CA . LEU A 1 109 ? 6.800 9.494 -28.355 1.00 32.53 109 LEU A CA 1
ATOM 866 C C . LEU A 1 109 ? 7.879 10.580 -28.239 1.00 32.53 109 LEU A C 1
ATOM 868 O O . LEU A 1 109 ? 7.596 11.706 -27.836 1.00 32.53 109 LEU A O 1
ATOM 872 N N . ALA A 1 110 ? 9.138 10.220 -28.477 1.00 43.31 110 ALA A N 1
ATOM 873 C CA . ALA A 1 110 ? 10.184 11.211 -28.664 1.00 43.31 110 ALA A CA 1
ATOM 874 C C . ALA A 1 110 ? 9.892 11.913 -29.997 1.00 43.31 110 ALA A C 1
ATOM 876 O O . ALA A 1 110 ? 10.190 11.376 -31.061 1.00 43.31 110 ALA A O 1
ATOM 877 N N . GLN A 1 111 ? 9.230 13.073 -29.949 1.00 37.00 111 GLN A N 1
ATOM 878 C CA . GLN A 1 111 ? 9.179 13.959 -31.109 1.00 37.00 111 GLN A CA 1
ATOM 879 C C . GLN A 1 111 ? 10.599 14.425 -31.437 1.00 37.00 111 GLN A C 1
ATOM 881 O O . GLN A 1 111 ? 11.409 14.695 -30.549 1.00 37.00 111 GLN A O 1
ATOM 886 N N . GLY A 1 112 ? 10.882 14.395 -32.735 1.00 39.44 112 GLY A N 1
ATOM 887 C CA . GLY A 1 112 ? 12.210 14.371 -33.316 1.00 39.44 112 GLY A CA 1
ATOM 888 C C . GLY A 1 112 ? 13.076 15.595 -33.052 1.00 39.44 112 GLY A C 1
ATOM 889 O O . GLY A 1 112 ? 12.606 16.690 -32.755 1.00 39.44 112 GLY A O 1
ATOM 890 N N . LEU A 1 113 ? 14.372 15.334 -33.220 1.00 41.09 113 LEU A N 1
ATOM 891 C CA . LEU A 1 113 ? 15.452 16.266 -33.530 1.00 41.09 113 LEU A CA 1
ATOM 892 C C . LEU A 1 113 ? 14.955 17.625 -34.048 1.00 41.09 113 LEU A C 1
ATOM 894 O O . LEU A 1 113 ? 14.506 17.742 -35.188 1.00 41.09 113 LEU A O 1
ATOM 898 N N . SER A 1 114 ? 15.126 18.667 -33.235 1.00 35.53 114 SER A N 1
ATOM 899 C CA . SER A 1 114 ? 15.199 20.029 -33.753 1.00 35.53 114 SER A CA 1
ATOM 900 C C . SER A 1 114 ? 16.575 20.202 -34.391 1.00 35.53 114 SER A C 1
ATOM 902 O O . SER A 1 114 ? 17.544 20.506 -33.701 1.00 35.53 114 SER A O 1
ATOM 904 N N . LEU A 1 115 ? 16.663 19.986 -35.703 1.00 36.38 115 LEU A N 1
ATOM 905 C CA . LEU A 1 115 ? 17.712 20.600 -36.508 1.00 36.38 115 LEU A CA 1
ATOM 906 C C . LEU A 1 115 ? 17.326 22.067 -36.726 1.00 36.38 115 LEU A C 1
ATOM 908 O O . LEU A 1 115 ? 16.384 22.355 -37.465 1.00 36.38 115 LEU A O 1
ATOM 912 N N . ARG A 1 116 ? 18.052 22.973 -36.074 1.00 40.34 116 ARG A N 1
ATOM 913 C CA . ARG A 1 116 ? 18.364 24.306 -36.592 1.00 40.34 116 ARG A CA 1
ATOM 914 C C . ARG A 1 116 ? 19.788 24.651 -36.202 1.00 40.34 116 ARG A C 1
ATOM 916 O O . ARG A 1 116 ? 20.129 24.394 -35.028 1.00 40.34 116 ARG A O 1
#

Mean predicted aligned error: 10.09 Å

Nearest PDB structures (foldseek):
  7cnz-assembly2_E  TM=8.547E-01  e=1.636E-05  Escherichia coli K-12
  7cnz-assembly2_G  TM=8.333E-01  e=7.138E-05  Escherichia coli K-12
  6e51-assembly1_A  TM=3.293E-01  e=1.798E+00  Homo sapiens
  6mcu-assembly5_L  TM=3.975E-01  e=3.868E+00  Homo sapiens
  6on7-assembly1_B  TM=3.948E-01  e=3.868E+00  Homo sapiens

InterPro domains:
  IPR003817 Phosphatidylserine decarboxylase-related [PF02666] (10-109)
  IPR003817 Phosphatidylserine decarboxylase-related [PTHR10067] (10-107)

Foldseek 3Di:
DWKKKWDDADADAPPVVVVVVDPCNQVRFIKMKDWFADPVGIDIDIDGDHPQFCFKDFPLDPPDDPNPVPPPPPDMDIDTQCVVPNPRGDDDDVPGDGIDTHTDDPPPPPDDDDDD

pLDDT: mean 74.86, std 16.05, range [32.53, 92.25]

Solvent-accessible surface area (backbone atoms only — not comparable to full-atom values): 7117 Å² total; per-residue (Å²): 50,27,35,42,38,34,46,60,52,58,68,54,60,72,50,73,72,49,50,72,74,36,87,63,50,77,78,46,19,26,32,38,38,38,34,31,67,50,102,91,41,82,46,75,51,74,52,70,50,34,70,63,44,50,33,56,45,43,76,91,39,90,81,66,72,54,72,60,86,75,74,49,85,87,50,63,50,74,48,63,32,34,84,82,54,37,93,64,13,49,86,76,60,91,89,56,85,61,57,50,77,41,67,48,88,80,75,77,79,76,77,72,86,83,87,125

Radius of gyration: 17.27 Å; Cα contacts (8 Å, |Δi|>4): 200; chains: 1; bounding box: 35×43×54 Å